Protein AF-A0A2T4TUQ7-F1 (afdb_monomer_lite)

Radius of gyration: 13.98 Å; chains: 1; bounding box: 29×24×47 Å

Foldseek 3Di:
DAQAKEKDQALVRQLVLLVLLVVLQAAEDPPDDSVVVSVLLVVLQVVCCVPPVGRMKMWTGDVRYIDIGNDPVVSVVVVGHYDHDVVVRSVVSVVVSVVVVVVVVVD

Secondary structure (DSSP, 8-state):
--EEEEEESSHHHHHHHHHHHHHTT-B-STT--HHHHHHHHHHHHHHHHHHHS---EEEEEETTEEEEES-HHHHHHTTPEE-SSHHHHHHHHHHHHHHHHHHHHT-

Structure (mmCIF, N/CA/C/O backbone):
data_AF-A0A2T4TUQ7-F1
#
_entry.id   AF-A0A2T4TUQ7-F1
#
loop_
_atom_site.group_PDB
_atom_site.id
_atom_site.type_symbol
_atom_site.label_atom_id
_atom_site.label_alt_id
_atom_site.label_comp_id
_atom_site.label_asym_id
_atom_site.label_entity_id
_atom_site.label_seq_id
_atom_site.pdbx_PDB_ins_code
_atom_site.Cartn_x
_atom_site.Cartn_y
_atom_site.Cartn_z
_atom_site.occupancy
_atom_site.B_iso_or_equiv
_atom_site.auth_seq_id
_atom_site.auth_comp_id
_atom_site.auth_asym_id
_atom_site.auth_atom_id
_atom_site.pdbx_PDB_model_num
ATOM 1 N N . MET A 1 1 ? -8.629 -3.383 12.263 1.00 77.75 1 MET A N 1
ATOM 2 C CA . MET A 1 1 ? -7.836 -2.712 11.206 1.00 77.75 1 MET A CA 1
ATOM 3 C C . MET A 1 1 ? -8.357 -3.031 9.793 1.00 77.75 1 MET A C 1
ATOM 5 O O . MET A 1 1 ? -9.088 -4.008 9.642 1.00 77.75 1 MET A O 1
ATOM 9 N N . ARG A 1 2 ? -8.099 -2.183 8.776 1.00 86.25 2 ARG A N 1
ATOM 10 C CA . ARG A 1 2 ? -8.699 -2.313 7.422 1.00 86.25 2 ARG A CA 1
ATOM 11 C C . ARG A 1 2 ? -7.936 -3.342 6.572 1.00 86.25 2 ARG A C 1
ATOM 13 O O . ARG A 1 2 ? -6.833 -3.754 6.910 1.00 86.25 2 ARG A O 1
ATOM 20 N N . LYS A 1 3 ? -8.555 -3.755 5.460 1.00 93.44 3 LYS A N 1
ATOM 21 C CA . LYS A 1 3 ? -7.961 -4.610 4.418 1.00 93.44 3 LYS A CA 1
ATOM 22 C C . LYS A 1 3 ? -8.047 -3.916 3.063 1.00 93.44 3 LYS A C 1
ATOM 24 O O . LYS A 1 3 ? -8.937 -4.209 2.263 1.00 93.44 3 LYS A O 1
ATOM 29 N N . ILE A 1 4 ? -7.184 -2.933 2.841 1.00 95.75 4 ILE A N 1
ATOM 30 C CA . ILE A 1 4 ? -7.222 -2.073 1.653 1.00 95.75 4 ILE A CA 1
ATOM 31 C C . ILE A 1 4 ? -5.830 -1.886 1.065 1.00 95.75 4 ILE A C 1
ATOM 33 O O . ILE A 1 4 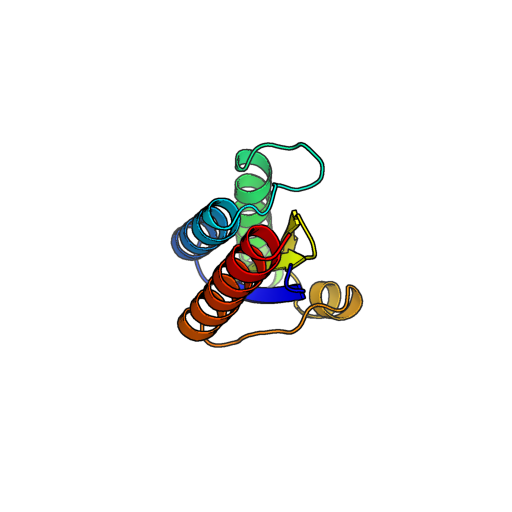? -4.839 -1.986 1.778 1.00 95.75 4 ILE A O 1
ATOM 37 N N . PHE A 1 5 ? -5.749 -1.605 -0.231 1.00 97.31 5 PHE A N 1
ATOM 38 C CA . PHE A 1 5 ? -4.485 -1.311 -0.906 1.00 97.31 5 PHE A CA 1
ATOM 39 C C . PHE A 1 5 ? -4.666 -0.285 -2.020 1.00 97.31 5 PHE A C 1
ATOM 41 O O . PHE A 1 5 ? -5.748 -0.188 -2.603 1.00 97.31 5 PHE A O 1
ATOM 48 N N . THR A 1 6 ? -3.595 0.437 -2.331 1.00 97.75 6 THR A N 1
ATOM 49 C CA . THR A 1 6 ? -3.514 1.408 -3.425 1.00 97.75 6 THR A CA 1
ATOM 50 C C . THR A 1 6 ? -2.356 1.060 -4.360 1.00 97.75 6 THR A C 1
ATOM 52 O O . THR A 1 6 ? -1.544 0.178 -4.072 1.00 97.75 6 THR A O 1
ATOM 55 N N . MET A 1 7 ? -2.328 1.697 -5.526 1.00 97.19 7 MET A N 1
ATOM 56 C CA . MET A 1 7 ? -1.213 1.631 -6.466 1.00 97.19 7 MET A CA 1
ATOM 57 C C . MET A 1 7 ? -0.328 2.855 -6.252 1.00 97.19 7 MET A C 1
ATOM 59 O O . MET A 1 7 ? -0.861 3.949 -6.102 1.00 97.19 7 MET A O 1
ATOM 63 N N . CYS A 1 8 ? 0.982 2.656 -6.283 1.00 96.50 8 CYS A N 1
ATOM 64 C CA . CYS A 1 8 ? 1.995 3.702 -6.263 1.00 96.50 8 CYS A CA 1
ATOM 65 C C . CYS A 1 8 ? 2.839 3.575 -7.532 1.00 96.50 8 CYS A C 1
ATOM 67 O O . CYS A 1 8 ? 3.086 2.461 -8.003 1.00 96.50 8 CYS A O 1
ATOM 69 N N . THR A 1 9 ? 3.263 4.697 -8.095 1.00 94.62 9 THR A N 1
ATOM 70 C CA . THR A 1 9 ? 3.957 4.779 -9.391 1.00 94.62 9 THR A CA 1
ATOM 71 C C . THR A 1 9 ? 5.441 5.122 -9.272 1.00 94.62 9 THR A C 1
ATOM 73 O O . THR A 1 9 ? 6.192 4.988 -10.240 1.00 94.62 9 THR A O 1
ATOM 76 N N . SER A 1 10 ? 5.886 5.494 -8.073 1.00 94.88 10 SER A N 1
ATOM 77 C CA . SER A 1 10 ? 7.287 5.729 -7.740 1.00 94.88 10 SER A CA 1
ATOM 78 C C . SER A 1 10 ? 7.626 5.167 -6.359 1.00 94.88 10 SER A C 1
ATOM 80 O O . SER A 1 10 ? 6.735 4.753 -5.610 1.00 94.88 10 SER A O 1
ATOM 82 N N . ILE A 1 11 ? 8.921 5.127 -6.035 1.00 95.88 11 ILE A N 1
ATOM 83 C CA . ILE A 1 11 ? 9.361 4.713 -4.701 1.00 95.88 11 ILE A CA 1
ATOM 84 C C . ILE A 1 11 ? 8.989 5.765 -3.659 1.00 95.88 11 ILE A C 1
ATOM 86 O O . ILE A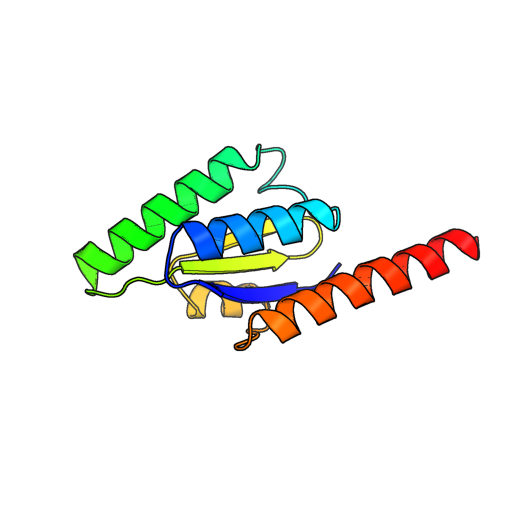 1 11 ? 8.571 5.397 -2.575 1.00 95.88 11 ILE A O 1
ATOM 90 N N . GLU A 1 12 ? 9.039 7.050 -4.000 1.00 96.19 12 GLU A N 1
ATOM 91 C CA . GLU A 1 12 ? 8.681 8.158 -3.110 1.00 96.19 12 GLU A CA 1
ATOM 92 C C . GLU A 1 12 ? 7.204 8.089 -2.708 1.00 96.19 12 GLU A C 1
ATOM 94 O O . GLU A 1 12 ? 6.879 8.195 -1.530 1.00 96.19 12 GLU A O 1
ATOM 99 N N . GLU A 1 13 ? 6.308 7.833 -3.669 1.00 95.31 13 GLU A N 1
ATOM 100 C CA . GLU A 1 13 ? 4.878 7.665 -3.389 1.00 95.31 13 GLU A CA 1
ATOM 101 C C . GLU A 1 13 ? 4.619 6.417 -2.530 1.00 95.31 13 GLU A C 1
ATOM 103 O O . GLU A 1 13 ? 3.796 6.435 -1.612 1.00 95.31 13 GLU A O 1
ATOM 108 N N . ALA A 1 14 ? 5.325 5.320 -2.818 1.00 95.56 14 ALA A N 1
ATOM 109 C CA . ALA A 1 14 ? 5.202 4.083 -2.058 1.00 95.56 14 ALA A CA 1
ATOM 110 C C . ALA A 1 14 ? 5.738 4.233 -0.622 1.00 95.56 14 ALA A C 1
ATOM 112 O O . ALA A 1 14 ? 5.109 3.730 0.310 1.00 95.56 14 ALA A O 1
ATOM 113 N N . ASP A 1 15 ? 6.842 4.963 -0.448 1.00 95.56 15 ASP A N 1
ATOM 114 C CA . ASP A 1 15 ? 7.486 5.256 0.835 1.00 95.56 15 ASP A CA 1
ATOM 115 C C . ASP A 1 15 ? 6.595 6.176 1.689 1.00 95.56 15 ASP A C 1
ATOM 117 O O . ASP A 1 15 ? 6.348 5.912 2.865 1.00 95.56 15 ASP A O 1
ATOM 121 N N . GLU A 1 16 ? 5.995 7.203 1.081 1.00 95.81 16 GLU A N 1
ATOM 122 C CA . GLU A 1 16 ? 5.031 8.080 1.754 1.00 95.81 16 GLU A CA 1
ATOM 123 C C . GLU A 1 16 ? 3.801 7.301 2.251 1.00 95.81 16 GLU A C 1
ATOM 125 O O . GLU A 1 16 ? 3.385 7.436 3.407 1.00 95.81 16 GLU A O 1
ATOM 130 N N . ILE A 1 17 ? 3.213 6.459 1.394 1.00 95.19 17 ILE A N 1
ATOM 131 C CA . ILE A 1 17 ? 2.061 5.624 1.761 1.00 95.19 17 ILE A CA 1
ATOM 132 C C . ILE A 1 17 ? 2.446 4.591 2.822 1.00 95.19 17 ILE A C 1
ATOM 134 O O . ILE A 1 17 ? 1.670 4.358 3.751 1.00 95.19 17 ILE A O 1
ATOM 138 N N . GLY A 1 18 ? 3.630 3.991 2.710 1.00 93.88 18 GLY A N 1
ATOM 139 C CA . GLY A 1 18 ? 4.151 3.036 3.677 1.00 93.88 18 GLY A CA 1
ATOM 140 C C . GLY A 1 18 ? 4.298 3.653 5.064 1.00 93.88 18 GLY A C 1
ATOM 141 O O . GLY A 1 18 ? 3.705 3.161 6.024 1.00 93.88 18 GLY A O 1
ATOM 142 N N . HIS A 1 19 ? 5.007 4.777 5.174 1.00 93.38 19 HIS A N 1
ATOM 143 C CA . HIS A 1 19 ? 5.144 5.503 6.436 1.00 93.38 19 HIS A CA 1
ATOM 144 C C . HIS A 1 19 ? 3.799 5.959 7.006 1.00 93.38 19 HIS A C 1
ATOM 146 O O . HIS A 1 19 ? 3.579 5.871 8.216 1.00 93.38 19 HIS A O 1
ATOM 152 N N . PHE A 1 20 ? 2.869 6.391 6.150 1.00 93.50 20 PHE A N 1
ATOM 153 C CA . PHE A 1 20 ? 1.519 6.728 6.586 1.00 93.50 20 PHE A CA 1
ATOM 154 C C . PHE A 1 20 ? 0.799 5.521 7.202 1.00 93.50 20 PHE A C 1
ATOM 156 O O . PHE A 1 20 ? 0.246 5.649 8.290 1.00 93.50 20 PHE A O 1
ATOM 163 N N . ILE A 1 21 ? 0.839 4.345 6.568 1.00 91.94 21 ILE A N 1
ATOM 164 C CA . ILE A 1 21 ? 0.267 3.108 7.127 1.00 91.94 21 ILE A CA 1
ATOM 165 C C . ILE A 1 21 ? 0.890 2.797 8.497 1.00 91.94 21 ILE A C 1
ATOM 167 O O . ILE A 1 21 ? 0.153 2.589 9.461 1.00 91.94 21 ILE A O 1
ATOM 171 N N . MET A 1 22 ? 2.220 2.856 8.612 1.00 88.50 22 MET A N 1
ATOM 172 C CA . MET A 1 22 ? 2.930 2.616 9.877 1.00 88.50 22 MET A CA 1
ATOM 173 C C . MET A 1 22 ? 2.495 3.592 10.980 1.00 88.50 22 MET A C 1
ATOM 175 O O . MET A 1 22 ? 2.243 3.185 12.113 1.00 88.50 22 MET A O 1
ATOM 179 N N . SER A 1 23 ? 2.317 4.878 10.648 1.00 88.38 23 SER A N 1
ATOM 180 C CA . SER A 1 23 ? 1.856 5.906 11.599 1.00 88.38 23 SER A CA 1
ATOM 181 C C . SER A 1 23 ? 0.473 5.624 12.200 1.00 88.38 23 SER A C 1
ATOM 183 O O . SER A 1 23 ? 0.127 6.177 13.241 1.00 88.38 23 SER A O 1
ATOM 185 N N . LYS A 1 24 ? -0.318 4.748 11.565 1.00 87.38 24 LYS A N 1
ATOM 186 C CA . LYS A 1 24 ? -1.650 4.330 12.025 1.00 87.38 24 LYS A CA 1
ATOM 187 C C . LYS A 1 24 ? -1.617 3.081 12.909 1.00 87.38 24 LYS A C 1
ATOM 189 O O . LYS A 1 24 ? -2.679 2.563 13.247 1.00 87.38 24 LYS A O 1
ATOM 194 N N . GLY A 1 25 ? -0.426 2.612 13.286 1.00 81.88 25 GLY A N 1
ATOM 195 C CA . GLY A 1 25 ? -0.232 1.463 14.172 1.00 81.88 25 GLY A CA 1
ATOM 196 C C . GLY A 1 25 ? -0.250 0.111 13.461 1.00 81.88 25 GLY A C 1
ATOM 197 O O . GLY A 1 25 ? -0.375 -0.909 14.127 1.00 81.88 25 GLY A O 1
ATOM 198 N N . TYR A 1 26 ? -0.144 0.097 12.130 1.00 81.25 26 TYR A N 1
ATOM 199 C CA . TYR A 1 26 ? 0.119 -1.133 11.387 1.00 81.25 26 TYR A CA 1
ATOM 200 C C . TYR A 1 26 ? 1.613 -1.446 11.492 1.00 81.25 26 TYR A C 1
ATOM 202 O O . TYR A 1 26 ? 2.454 -0.559 11.353 1.00 81.25 26 TYR A O 1
ATOM 210 N N . GLU A 1 27 ? 1.938 -2.704 11.732 1.00 76.88 27 GLU A N 1
ATOM 211 C CA . GLU A 1 27 ? 3.298 -3.215 11.785 1.00 76.88 27 GLU A CA 1
ATOM 212 C C . GLU A 1 27 ? 3.808 -3.544 10.376 1.00 76.88 27 GLU A C 1
ATOM 214 O O . GLU A 1 27 ? 3.041 -3.651 9.414 1.00 76.88 27 GLU A O 1
ATOM 219 N N . GLY A 1 28 ? 5.121 -3.713 10.236 1.00 64.50 28 GLY A N 1
ATOM 220 C CA . GLY A 1 28 ? 5.690 -4.293 9.022 1.00 64.50 28 GLY A CA 1
ATOM 221 C C . GLY A 1 28 ? 5.251 -5.749 8.833 1.00 64.50 28 GLY A C 1
ATOM 222 O O . GLY A 1 28 ? 4.505 -6.317 9.633 1.00 64.50 28 GLY A O 1
ATOM 223 N N . VAL A 1 29 ? 5.718 -6.380 7.758 1.00 58.44 29 VAL A N 1
ATOM 224 C CA . VAL A 1 29 ? 5.554 -7.829 7.575 1.00 58.44 29 VAL A CA 1
ATOM 225 C C . VAL A 1 29 ? 6.130 -8.536 8.808 1.00 58.44 29 VAL A C 1
ATOM 227 O O . VAL A 1 29 ? 7.294 -8.333 9.105 1.00 58.44 29 VAL A O 1
ATOM 230 N N . GLN A 1 30 ? 5.309 -9.299 9.544 1.00 52.88 30 GLN A N 1
ATOM 231 C CA . GLN A 1 30 ? 5.684 -10.201 10.651 1.00 52.88 30 GLN A CA 1
ATOM 232 C C . GLN A 1 30 ? 7.011 -9.851 11.370 1.00 52.88 30 GLN A C 1
ATOM 234 O O . GLN A 1 30 ? 8.042 -10.452 11.084 1.00 52.88 30 GLN A O 1
ATOM 239 N N . ASN A 1 31 ? 6.976 -8.915 12.328 1.00 50.84 31 ASN A N 1
ATOM 240 C CA . ASN A 1 31 ? 8.122 -8.469 13.146 1.00 50.84 31 ASN A CA 1
ATOM 241 C C . ASN A 1 31 ? 9.294 -7.785 12.413 1.00 50.84 31 ASN A C 1
ATOM 243 O O . ASN A 1 31 ? 10.293 -7.472 13.061 1.00 50.84 31 ASN A O 1
ATOM 247 N N . ASP A 1 32 ? 9.190 -7.496 11.115 1.00 58.06 32 ASP A N 1
ATOM 248 C CA . ASP A 1 32 ? 10.277 -6.882 10.361 1.00 58.06 32 ASP A CA 1
ATOM 249 C C . ASP A 1 32 ? 10.132 -5.367 10.194 1.00 58.06 32 ASP A C 1
ATOM 251 O O . ASP A 1 32 ? 9.057 -4.802 9.971 1.00 58.06 32 ASP A O 1
ATOM 255 N N . SER A 1 33 ? 11.276 -4.692 10.316 1.00 73.25 33 SER A N 1
ATOM 256 C CA . SER A 1 33 ? 11.389 -3.241 10.191 1.00 73.25 33 SER A CA 1
ATOM 257 C C . SER A 1 33 ? 10.865 -2.754 8.837 1.00 73.25 33 SER A C 1
ATOM 259 O O . SER A 1 33 ? 11.032 -3.419 7.814 1.00 73.25 33 SER A O 1
ATOM 261 N N . TYR A 1 34 ? 10.320 -1.537 8.814 1.00 87.44 34 TYR A N 1
ATOM 262 C CA . TYR A 1 34 ? 9.884 -0.823 7.607 1.00 87.44 34 TYR A CA 1
ATOM 263 C C . TYR A 1 34 ? 10.862 -0.929 6.416 1.00 87.44 34 TYR A C 1
ATOM 265 O O . TYR A 1 34 ? 10.443 -0.966 5.259 1.00 87.44 34 TYR A O 1
ATOM 273 N N . ARG A 1 35 ? 12.165 -1.058 6.702 1.00 89.12 35 ARG A N 1
ATOM 274 C CA . ARG A 1 35 ? 13.229 -1.304 5.724 1.00 89.12 35 ARG A CA 1
ATOM 275 C C . ARG A 1 35 ? 12.908 -2.439 4.744 1.00 89.12 35 ARG A C 1
ATOM 277 O O . ARG A 1 35 ? 13.084 -2.237 3.550 1.00 89.12 35 ARG A O 1
ATOM 284 N N . TYR A 1 36 ? 12.387 -3.578 5.202 1.00 88.69 36 TYR A N 1
ATOM 285 C CA . TYR A 1 36 ? 12.064 -4.693 4.300 1.00 88.69 36 TYR A CA 1
ATOM 286 C C . TYR A 1 36 ? 10.883 -4.381 3.384 1.00 88.69 36 TYR A C 1
ATOM 288 O O . TYR A 1 36 ? 10.910 -4.727 2.206 1.00 88.69 36 TYR A O 1
ATOM 296 N N . CYS A 1 37 ? 9.879 -3.655 3.885 1.00 90.44 37 CYS A N 1
ATOM 297 C CA . CYS A 1 37 ? 8.778 -3.189 3.046 1.00 90.44 37 CYS A CA 1
ATOM 298 C C . CYS A 1 37 ? 9.298 -2.275 1.927 1.00 90.44 37 CYS A C 1
ATOM 300 O O . CYS A 1 37 ? 8.873 -2.398 0.780 1.00 90.44 37 CYS A O 1
ATOM 302 N N . ARG A 1 38 ? 10.243 -1.383 2.247 1.00 93.75 38 ARG A N 1
ATOM 303 C CA . ARG A 1 38 ? 10.881 -0.497 1.267 1.00 93.75 38 ARG A CA 1
ATOM 304 C C . ARG A 1 38 ? 11.729 -1.268 0.251 1.00 93.75 38 ARG A C 1
ATOM 306 O O . ARG A 1 38 ? 11.597 -1.025 -0.946 1.00 93.75 38 ARG A O 1
ATOM 313 N N . GLU A 1 39 ? 12.536 -2.229 0.701 1.00 94.00 39 GLU A N 1
ATOM 314 C CA . GLU A 1 39 ? 13.311 -3.115 -0.182 1.00 94.00 39 GLU A CA 1
ATOM 315 C C . GLU A 1 39 ? 12.391 -3.886 -1.152 1.00 94.00 39 GLU A C 1
ATOM 317 O O . GLU A 1 39 ? 12.675 -3.968 -2.350 1.00 94.00 39 GLU A O 1
ATOM 322 N N . GLU A 1 40 ? 11.238 -4.380 -0.682 1.00 94.00 40 GLU A N 1
ATOM 323 C CA . GLU A 1 40 ? 10.228 -5.008 -1.543 1.00 94.00 40 GLU A CA 1
ATOM 324 C C . GLU A 1 40 ? 9.625 -4.033 -2.565 1.00 94.00 40 GLU A C 1
ATOM 326 O O . GLU A 1 40 ? 9.433 -4.404 -3.727 1.00 94.00 40 GLU A O 1
ATOM 331 N N . MET A 1 41 ? 9.333 -2.785 -2.175 1.00 95.56 41 MET A N 1
ATOM 332 C CA . MET A 1 41 ? 8.831 -1.768 -3.109 1.00 95.56 41 MET A CA 1
ATOM 333 C C . MET A 1 41 ? 9.820 -1.521 -4.244 1.00 95.56 41 MET A C 1
ATOM 335 O O . MET A 1 41 ? 9.433 -1.558 -5.415 1.00 95.56 41 MET A O 1
ATOM 339 N N . GLU A 1 42 ? 11.093 -1.305 -3.904 1.00 95.50 42 GLU A N 1
ATOM 340 C CA . GLU A 1 42 ? 12.165 -1.083 -4.875 1.00 95.50 42 GLU A CA 1
ATOM 341 C C . GLU A 1 42 ? 12.320 -2.287 -5.806 1.00 95.50 42 GLU A C 1
ATOM 343 O O . GLU A 1 42 ? 12.352 -2.138 -7.035 1.00 95.50 42 GLU A O 1
ATOM 348 N N . PHE A 1 43 ? 12.341 -3.496 -5.237 1.00 95.19 43 PHE A N 1
ATOM 349 C CA . PHE A 1 43 ? 12.426 -4.733 -6.001 1.00 95.19 43 PHE A CA 1
ATOM 350 C C . PHE A 1 43 ? 11.259 -4.878 -6.986 1.00 95.19 43 PHE A C 1
ATOM 352 O O . PHE A 1 43 ? 11.477 -5.15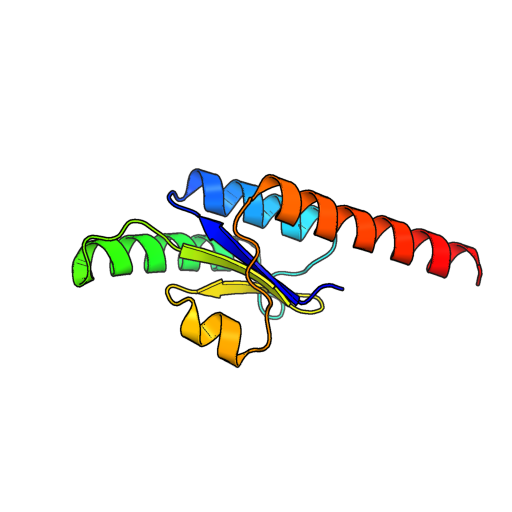1 -8.171 1.00 95.19 43 PHE A O 1
ATOM 359 N N . TYR A 1 44 ? 10.018 -4.667 -6.539 1.00 95.69 44 TYR A N 1
ATOM 360 C CA . TYR A 1 44 ? 8.836 -4.812 -7.388 1.00 95.69 44 TYR A CA 1
ATOM 361 C C . TYR A 1 44 ? 8.726 -3.725 -8.456 1.00 95.69 44 TYR A C 1
ATOM 363 O O . TYR A 1 44 ? 8.364 -4.049 -9.590 1.00 95.69 44 TYR A O 1
ATOM 371 N N . LEU A 1 45 ? 9.092 -2.477 -8.151 1.00 95.19 45 LEU A N 1
ATOM 372 C CA . LEU A 1 45 ? 9.175 -1.403 -9.145 1.00 95.19 45 LEU A CA 1
ATOM 373 C C . LEU A 1 45 ? 10.208 -1.739 -10.226 1.00 95.19 45 LEU A C 1
ATOM 375 O O . LEU A 1 45 ? 9.893 -1.702 -11.419 1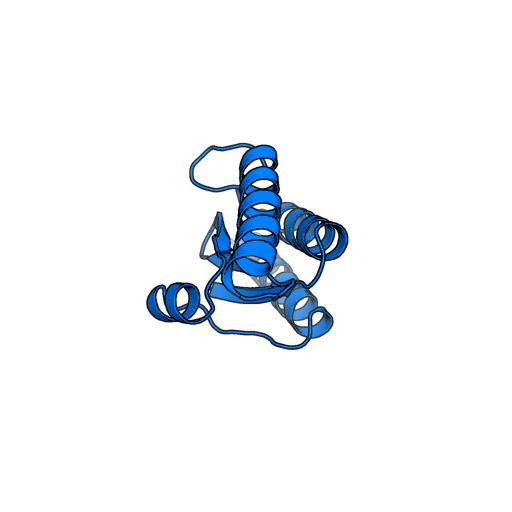.00 95.19 45 LEU A O 1
ATOM 379 N N . LYS A 1 46 ? 11.420 -2.151 -9.826 1.00 94.00 46 LYS A N 1
ATOM 380 C CA . LYS A 1 46 ? 12.488 -2.557 -10.753 1.00 94.00 46 LYS A CA 1
ATOM 381 C C . LYS A 1 46 ? 12.066 -3.749 -11.612 1.00 94.00 46 LYS A C 1
ATOM 383 O O . LYS A 1 46 ? 12.264 -3.734 -12.828 1.00 94.00 46 LYS A O 1
ATOM 388 N N . ARG A 1 47 ? 11.446 -4.763 -11.002 1.00 93.88 47 ARG A N 1
ATOM 389 C CA . ARG A 1 47 ? 10.930 -5.953 -11.693 1.00 93.88 47 ARG A CA 1
ATOM 390 C C . ARG A 1 47 ? 9.844 -5.592 -12.707 1.00 93.88 47 ARG A C 1
ATOM 392 O O . ARG A 1 47 ? 9.927 -6.024 -13.853 1.00 93.88 47 ARG A O 1
ATOM 399 N N . ASN A 1 48 ? 8.837 -4.810 -12.316 1.00 92.19 48 ASN A N 1
ATOM 400 C CA . ASN A 1 48 ? 7.738 -4.433 -13.209 1.00 92.19 48 ASN A CA 1
ATOM 401 C C . ASN A 1 48 ? 8.225 -3.581 -14.386 1.00 92.19 48 ASN A C 1
ATOM 403 O O . ASN A 1 48 ? 7.759 -3.775 -15.516 1.00 92.19 48 ASN A O 1
ATOM 407 N N . ARG A 1 49 ? 9.213 -2.710 -14.156 1.00 91.69 49 ARG A N 1
ATOM 408 C CA . ARG A 1 49 ? 9.854 -1.940 -15.223 1.00 91.69 49 ARG A CA 1
ATOM 409 C C . ARG A 1 49 ? 10.590 -2.854 -16.198 1.00 91.69 49 ARG A C 1
ATOM 411 O O . ARG A 1 49 ? 10.368 -2.753 -17.398 1.00 91.69 49 ARG A O 1
ATOM 418 N N . ALA A 1 50 ? 11.410 -3.772 -15.688 1.00 92.50 50 ALA A N 1
ATOM 419 C CA . ALA A 1 50 ? 12.228 -4.659 -16.512 1.00 92.50 50 ALA A CA 1
ATOM 420 C C . ALA A 1 50 ? 11.405 -5.670 -17.329 1.00 92.50 50 ALA A C 1
ATOM 422 O O . ALA A 1 50 ? 11.706 -5.903 -18.494 1.00 92.50 50 ALA A O 1
ATOM 423 N N . VAL A 1 51 ? 10.371 -6.274 -16.734 1.00 91.81 51 VAL A N 1
ATOM 424 C CA . VAL A 1 51 ? 9.614 -7.368 -17.371 1.00 91.81 51 VAL A CA 1
ATOM 425 C C . VAL A 1 51 ? 8.443 -6.848 -18.208 1.00 91.81 51 VAL A C 1
ATOM 427 O O . VAL A 1 51 ? 8.058 -7.469 -19.198 1.00 91.81 51 VAL A O 1
ATOM 430 N N . HIS A 1 52 ? 7.839 -5.725 -17.811 1.00 88.56 52 HIS A N 1
ATOM 431 C CA . HIS A 1 52 ? 6.565 -5.278 -18.378 1.00 88.56 52 HIS A CA 1
ATOM 432 C C . HIS A 1 52 ? 6.540 -3.806 -18.802 1.00 88.56 52 HIS A C 1
ATOM 434 O O . HIS A 1 52 ? 5.475 -3.333 -19.198 1.00 88.56 52 HIS A O 1
ATOM 440 N N . ASN A 1 53 ? 7.664 -3.085 -18.708 1.00 89.81 53 ASN A N 1
ATOM 441 C CA . ASN A 1 53 ? 7.747 -1.642 -18.949 1.00 89.81 53 ASN A CA 1
ATOM 442 C C . ASN A 1 53 ? 6.685 -0.847 -18.161 1.00 89.81 53 ASN A C 1
ATOM 444 O O . ASN A 1 53 ? 6.024 0.051 -18.681 1.00 89.81 53 ASN A O 1
ATOM 448 N N . ARG A 1 54 ? 6.464 -1.239 -16.899 1.00 88.69 54 ARG A N 1
ATOM 449 C CA . ARG A 1 54 ? 5.471 -0.645 -15.996 1.00 88.69 54 ARG A CA 1
ATOM 450 C C . ARG A 1 54 ? 6.146 -0.169 -14.721 1.00 88.69 54 ARG A C 1
ATOM 452 O O . ARG A 1 54 ? 6.823 -0.948 -14.064 1.00 88.69 54 ARG A O 1
ATOM 459 N N . ASN A 1 55 ? 5.887 1.071 -14.329 1.00 90.88 55 ASN A N 1
ATOM 460 C CA . ASN A 1 55 ? 6.395 1.637 -13.082 1.00 90.88 55 ASN A CA 1
ATOM 461 C C . ASN A 1 55 ? 5.252 1.712 -12.076 1.00 90.88 55 ASN A C 1
ATOM 463 O O . ASN A 1 55 ? 4.649 2.762 -11.895 1.00 90.88 55 ASN A O 1
ATOM 467 N N . PHE A 1 56 ? 4.890 0.572 -11.490 1.00 94.81 56 PHE A N 1
ATOM 468 C CA . PHE A 1 56 ? 3.973 0.572 -10.358 1.00 94.81 56 PHE A CA 1
ATOM 469 C C . PHE A 1 56 ? 4.275 -0.541 -9.367 1.00 94.81 56 PHE A C 1
ATOM 471 O O . PHE A 1 56 ? 4.792 -1.602 -9.726 1.00 94.81 56 PHE A O 1
ATOM 478 N N . VAL A 1 57 ? 3.857 -0.311 -8.131 1.00 96.38 57 VAL A N 1
ATOM 479 C CA . VAL A 1 57 ? 3.793 -1.283 -7.045 1.00 96.38 57 VAL A CA 1
ATOM 480 C C . VAL A 1 57 ? 2.482 -1.084 -6.290 1.00 96.38 57 VAL A C 1
ATOM 482 O O . VAL A 1 57 ? 1.887 -0.010 -6.323 1.00 96.38 57 VAL A O 1
ATOM 485 N N . PHE A 1 58 ? 1.984 -2.130 -5.645 1.00 96.75 58 PHE A N 1
ATOM 486 C CA . PHE A 1 58 ? 0.822 -2.048 -4.773 1.00 96.75 58 PHE A CA 1
ATOM 487 C C . PHE A 1 58 ? 1.274 -2.064 -3.323 1.00 96.75 58 PHE A C 1
ATOM 489 O O . PHE A 1 58 ? 2.000 -2.968 -2.919 1.00 96.75 58 PHE A O 1
ATOM 496 N N . VAL A 1 59 ? 0.793 -1.093 -2.552 1.00 95.88 59 VAL A N 1
ATOM 497 C CA . VAL A 1 59 ? 1.045 -0.968 -1.115 1.00 95.88 59 VAL A CA 1
ATOM 498 C C . VAL A 1 59 ? -0.299 -0.989 -0.401 1.00 95.88 59 VAL A C 1
ATOM 500 O O . VAL A 1 59 ? -1.276 -0.393 -0.865 1.00 95.88 59 VAL A O 1
ATOM 503 N N . GLY A 1 60 ? -0.391 -1.713 0.706 1.00 94.44 60 GLY A N 1
ATOM 504 C CA . GLY A 1 60 ? -1.643 -1.861 1.423 1.00 94.44 60 GLY A CA 1
ATOM 505 C C . GLY A 1 60 ? -1.481 -2.220 2.882 1.00 94.44 60 GLY A C 1
ATOM 506 O O . GLY A 1 60 ? -0.388 -2.449 3.386 1.00 94.44 60 GLY A O 1
ATOM 507 N N . ALA A 1 61 ? -2.627 -2.278 3.535 1.00 92.12 61 ALA A N 1
ATOM 508 C CA . ALA A 1 61 ? -2.793 -2.625 4.926 1.00 92.12 61 ALA A CA 1
ATOM 509 C C . ALA A 1 61 ? -3.708 -3.850 5.018 1.00 92.12 61 ALA A C 1
ATOM 511 O O . ALA A 1 61 ? -4.763 -3.899 4.371 1.00 92.12 61 ALA A O 1
ATOM 512 N N . ASN A 1 62 ? -3.310 -4.846 5.803 1.00 89.94 62 ASN A N 1
ATOM 513 C CA . ASN A 1 62 ? -4.055 -6.075 6.030 1.00 89.94 62 ASN A CA 1
ATOM 514 C C . ASN A 1 62 ? -4.010 -6.465 7.504 1.00 89.94 62 ASN A C 1
ATOM 516 O O . ASN A 1 62 ? -2.998 -6.977 7.978 1.00 89.94 62 ASN A O 1
ATOM 520 N N . ARG A 1 63 ? -5.148 -6.305 8.193 1.00 83.00 63 ARG A N 1
ATOM 521 C CA . ARG A 1 63 ? -5.206 -6.465 9.654 1.00 83.00 63 ARG A CA 1
ATOM 522 C C . ARG A 1 63 ? -4.117 -5.586 10.257 1.00 83.00 63 ARG A C 1
ATOM 524 O O . ARG A 1 63 ? -4.161 -4.401 9.982 1.00 83.00 63 ARG A O 1
ATOM 531 N N . ASP A 1 64 ? -3.156 -6.148 10.963 1.00 81.31 64 ASP A N 1
ATOM 532 C CA . ASP A 1 64 ? -2.172 -5.375 11.707 1.00 81.31 64 ASP A CA 1
ATOM 533 C C . ASP A 1 64 ? -0.863 -5.203 10.936 1.00 81.31 64 ASP A C 1
ATOM 535 O O . ASP A 1 64 ? 0.099 -4.713 11.494 1.00 81.31 64 ASP A O 1
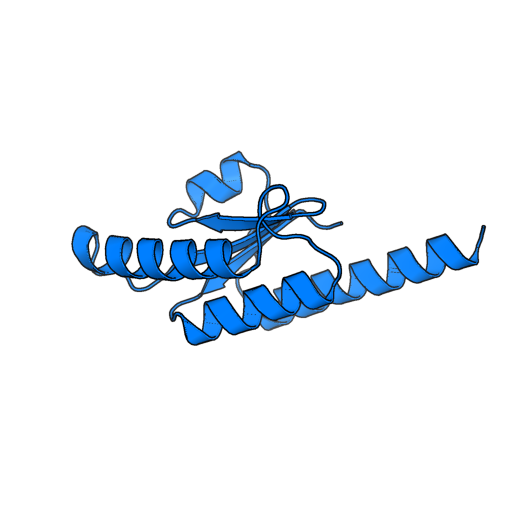ATOM 539 N N . MET A 1 65 ? -0.820 -5.580 9.651 1.00 86.25 65 MET A N 1
ATOM 540 C CA . MET A 1 65 ? 0.406 -5.555 8.853 1.00 86.25 65 MET A CA 1
ATOM 541 C C . MET A 1 65 ? 0.278 -4.701 7.596 1.00 86.25 65 MET A C 1
ATOM 543 O O . MET A 1 65 ? -0.754 -4.688 6.915 1.00 86.25 65 MET A O 1
ATOM 547 N N . MET A 1 66 ? 1.377 -4.057 7.239 1.00 90.81 66 MET A N 1
ATOM 548 C CA . MET A 1 66 ? 1.630 -3.518 5.917 1.00 90.81 66 MET A CA 1
ATOM 549 C C . MET A 1 66 ? 1.966 -4.648 4.936 1.00 90.81 66 MET A C 1
ATOM 551 O O . MET A 1 66 ? 2.550 -5.669 5.294 1.00 90.81 66 MET A O 1
ATOM 555 N N . ILE A 1 67 ? 1.573 -4.477 3.677 1.00 92.44 67 ILE A N 1
ATOM 556 C CA . ILE A 1 67 ? 1.826 -5.438 2.608 1.00 92.44 67 ILE A CA 1
ATOM 557 C C . ILE A 1 67 ? 2.211 -4.727 1.314 1.00 92.44 67 ILE A C 1
ATOM 559 O O . ILE A 1 67 ? 1.619 -3.707 0.951 1.00 92.44 67 ILE A O 1
ATOM 563 N N . VAL A 1 68 ? 3.165 -5.308 0.590 1.00 94.38 68 VAL A N 1
ATOM 564 C CA . VAL A 1 68 ? 3.635 -4.820 -0.705 1.00 94.38 68 VAL A CA 1
ATOM 565 C C . VAL A 1 68 ? 3.506 -5.936 -1.746 1.00 94.38 68 VAL A C 1
ATOM 567 O O . VAL A 1 68 ? 3.706 -7.112 -1.458 1.00 94.38 68 VAL A O 1
ATOM 570 N N . SER A 1 69 ? 3.119 -5.603 -2.977 1.00 95.00 69 SER A N 1
ATOM 571 C CA . SER A 1 69 ? 3.088 -6.573 -4.074 1.00 95.00 69 SER A CA 1
ATOM 572 C C . SER A 1 69 ? 3.220 -5.910 -5.438 1.00 95.00 69 SER A C 1
ATOM 574 O O . SER A 1 69 ? 2.726 -4.814 -5.677 1.00 95.00 69 SER A O 1
ATOM 576 N N . TYR A 1 70 ? 3.786 -6.628 -6.401 1.00 93.38 70 TYR A N 1
ATOM 577 C CA . TYR A 1 70 ? 3.836 -6.214 -7.803 1.00 93.38 70 TYR A CA 1
ATOM 578 C C . TYR A 1 70 ? 2.520 -6.447 -8.567 1.00 93.38 70 TYR A C 1
ATOM 580 O O . TYR A 1 70 ? 2.388 -5.988 -9.703 1.00 93.38 70 TYR A O 1
ATOM 588 N N . CYS A 1 71 ? 1.547 -7.176 -7.998 1.00 92.62 71 CYS A N 1
ATOM 589 C CA . CYS A 1 71 ? 0.385 -7.669 -8.743 1.00 92.62 71 CYS A CA 1
ATOM 590 C C . CYS A 1 71 ? -0.957 -7.465 -8.022 1.00 92.62 71 CYS A C 1
ATOM 592 O O . CYS A 1 71 ? -1.260 -8.103 -7.013 1.00 92.62 71 CYS A O 1
ATOM 594 N N . LYS A 1 72 ? -1.855 -6.689 -8.648 1.00 95.00 72 LYS A N 1
ATOM 595 C CA . LYS A 1 72 ? -3.231 -6.441 -8.172 1.00 95.00 72 LYS A CA 1
ATOM 596 C C . LYS A 1 72 ? -4.020 -7.726 -7.905 1.00 95.00 72 LYS A C 1
ATOM 598 O O . LYS A 1 72 ? -4.834 -7.775 -6.985 1.00 95.00 72 LYS A O 1
ATOM 603 N N . LYS A 1 73 ? -3.811 -8.769 -8.719 1.00 95.56 73 LYS A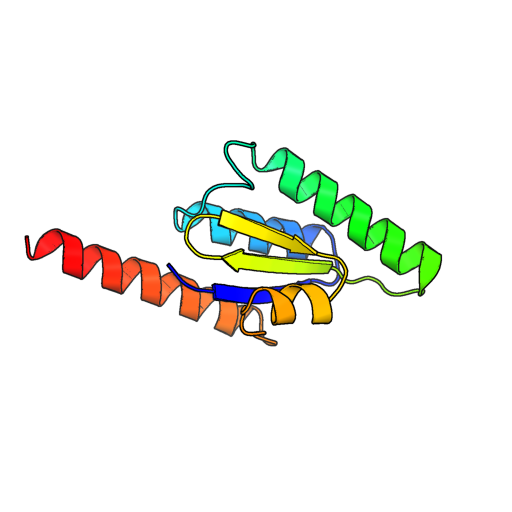 N 1
ATOM 604 C CA . LYS A 1 73 ? -4.522 -10.052 -8.586 1.00 95.56 73 LYS A CA 1
ATOM 605 C C . LYS A 1 73 ? -4.113 -10.793 -7.311 1.00 95.56 73 LYS A C 1
ATOM 607 O O . LYS A 1 73 ? -4.978 -11.403 -6.693 1.00 95.56 73 LYS A O 1
ATOM 612 N N . ILE A 1 74 ? -2.840 -10.715 -6.909 1.00 94.88 74 ILE A N 1
ATOM 613 C CA . ILE A 1 74 ? -2.349 -11.307 -5.654 1.00 94.88 74 ILE A CA 1
ATOM 614 C C . ILE A 1 74 ? -3.032 -10.617 -4.468 1.00 94.88 74 ILE A C 1
ATOM 616 O O . ILE A 1 74 ? -3.668 -11.284 -3.658 1.00 94.88 74 ILE A O 1
ATOM 620 N N . MET A 1 75 ? -3.038 -9.282 -4.459 1.00 95.50 75 MET A N 1
ATOM 621 C CA . MET A 1 75 ? -3.689 -8.478 -3.415 1.00 95.50 75 MET A CA 1
ATOM 622 C C . MET A 1 75 ? -5.186 -8.796 -3.272 1.00 95.50 75 MET A C 1
ATOM 624 O O . MET A 1 75 ? -5.695 -8.980 -2.167 1.00 95.50 75 MET A O 1
ATOM 628 N N . LYS A 1 76 ? -5.899 -8.937 -4.398 1.00 96.19 76 LYS A N 1
ATOM 629 C CA . LYS A 1 76 ? -7.318 -9.328 -4.394 1.00 96.19 76 LYS A CA 1
ATOM 630 C C . LYS A 1 76 ? -7.547 -10.749 -3.872 1.00 96.19 76 LYS A C 1
ATOM 632 O O . LYS A 1 76 ? -8.520 -10.964 -3.158 1.00 96.19 76 LYS A O 1
ATOM 637 N N . LYS A 1 77 ? -6.673 -11.712 -4.196 1.00 95.69 77 LYS A N 1
ATOM 638 C CA . LYS A 1 77 ? -6.765 -13.090 -3.669 1.00 95.69 77 LYS A CA 1
ATOM 639 C C . LYS A 1 77 ? -6.604 -13.145 -2.149 1.00 95.69 77 LYS A C 1
ATOM 641 O O . LYS A 1 77 ? -7.199 -14.005 -1.516 1.00 95.69 77 LYS A O 1
ATOM 646 N N . MET A 1 78 ? -5.859 -12.206 -1.568 1.00 91.56 78 MET A N 1
ATOM 647 C CA . MET A 1 78 ? -5.728 -12.047 -0.115 1.00 91.56 78 MET A CA 1
ATOM 648 C C . MET A 1 78 ? -6.944 -11.355 0.533 1.00 91.56 78 MET A C 1
ATOM 650 O O . MET A 1 78 ? -6.978 -11.155 1.747 1.00 91.56 78 MET A O 1
ATOM 654 N N . GLY A 1 79 ? -7.953 -10.984 -0.262 1.00 94.50 79 GLY A N 1
ATOM 655 C CA . GLY A 1 79 ? -9.187 -10.359 0.207 1.00 94.50 79 GLY A CA 1
ATOM 656 C C . GLY A 1 79 ? -9.076 -8.856 0.468 1.00 94.50 79 GLY A C 1
ATOM 657 O O . GLY A 1 79 ? -9.941 -8.304 1.147 1.00 94.50 79 GLY A O 1
ATOM 658 N N . LEU A 1 80 ? -8.034 -8.180 -0.036 1.00 95.69 80 LEU A N 1
ATOM 659 C CA . LEU A 1 80 ? -7.912 -6.730 0.108 1.00 95.69 80 LEU A CA 1
ATOM 660 C C . LEU A 1 80 ? -8.753 -5.997 -0.947 1.00 95.69 80 LEU A C 1
ATOM 662 O O . LEU A 1 80 ? -8.823 -6.394 -2.116 1.00 95.69 80 LEU A O 1
ATOM 666 N N . LYS A 1 81 ? -9.353 -4.873 -0.546 1.00 96.88 81 LYS A N 1
ATOM 667 C CA . LYS A 1 81 ? -10.096 -3.976 -1.439 1.00 96.88 81 LYS A CA 1
ATOM 668 C C . LYS A 1 81 ? -9.160 -2.927 -2.045 1.00 96.88 81 LYS A C 1
ATOM 670 O O . LYS A 1 81 ? -8.432 -2.244 -1.332 1.00 96.88 81 LYS A O 1
ATOM 675 N N . TYR A 1 82 ? -9.205 -2.784 -3.366 1.00 97.56 82 TYR A N 1
ATOM 676 C CA . TYR A 1 82 ? -8.435 -1.761 -4.072 1.00 97.56 82 TYR A CA 1
ATOM 677 C C . TYR A 1 82 ? -9.087 -0.388 -3.915 1.00 97.56 82 TYR A C 1
ATOM 679 O O . TYR A 1 82 ? -10.286 -0.253 -4.171 1.00 97.56 82 TYR A O 1
ATOM 687 N N . ILE A 1 83 ? -8.291 0.609 -3.546 1.00 97.62 83 ILE A N 1
ATOM 688 C CA . ILE A 1 83 ? -8.667 2.018 -3.496 1.00 97.62 83 ILE A CA 1
ATOM 689 C C . ILE A 1 83 ? -7.794 2.746 -4.511 1.00 97.62 83 ILE A C 1
ATOM 691 O O . ILE A 1 83 ? -6.575 2.732 -4.407 1.00 97.62 83 ILE A O 1
ATOM 695 N N . GLU A 1 84 ? -8.422 3.326 -5.527 1.00 94.94 84 GLU A N 1
ATOM 696 C CA . GLU A 1 84 ? -7.707 3.933 -6.653 1.00 94.94 84 GLU A CA 1
ATOM 697 C C . GLU A 1 84 ? -7.127 5.306 -6.321 1.00 94.94 84 GLU A C 1
ATOM 699 O O . GLU A 1 84 ? -6.045 5.643 -6.782 1.00 94.94 84 GLU A O 1
ATOM 704 N N . LYS A 1 85 ? -7.841 6.096 -5.512 1.00 92.69 85 LYS A N 1
ATOM 705 C CA . LYS A 1 85 ? -7.431 7.450 -5.136 1.00 92.69 85 LYS A CA 1
ATOM 706 C C . LYS A 1 85 ? -6.620 7.401 -3.833 1.00 92.69 85 LYS A C 1
ATOM 708 O O . LYS A 1 85 ? -7.222 7.097 -2.798 1.00 92.69 85 LYS A O 1
ATOM 713 N N . PRO A 1 86 ? -5.321 7.769 -3.825 1.00 88.88 86 PRO A N 1
ATOM 714 C CA . PRO A 1 86 ? -4.491 7.727 -2.616 1.00 88.88 86 PRO A CA 1
ATOM 715 C C . PRO A 1 86 ? -5.050 8.563 -1.459 1.00 88.88 86 PRO A C 1
ATOM 717 O O . PRO A 1 86 ? -4.986 8.152 -0.304 1.00 88.88 86 PRO A O 1
ATOM 720 N N . ARG A 1 87 ? -5.690 9.701 -1.756 1.00 90.25 87 ARG A N 1
ATOM 721 C CA . ARG A 1 87 ? -6.374 10.518 -0.742 1.00 90.25 87 ARG A CA 1
ATOM 722 C C . ARG A 1 87 ? -7.470 9.739 -0.005 1.00 90.25 87 ARG A C 1
ATOM 724 O O . ARG A 1 87 ? -7.475 9.708 1.218 1.00 90.25 87 ARG A O 1
ATOM 731 N N . VAL A 1 88 ? -8.347 9.059 -0.745 1.00 93.75 88 VAL A N 1
ATOM 732 C CA . VAL A 1 88 ? -9.429 8.245 -0.161 1.00 93.75 88 VAL A CA 1
ATOM 733 C C . VAL A 1 88 ? -8.847 7.071 0.623 1.00 93.75 88 VAL A C 1
ATOM 735 O O . VAL A 1 88 ? -9.364 6.697 1.669 1.00 93.75 88 VAL A O 1
ATOM 738 N N . PHE A 1 89 ? -7.742 6.489 0.150 1.00 94.69 89 PHE A N 1
ATOM 739 C CA . PHE A 1 89 ? -7.035 5.447 0.893 1.00 94.69 89 PHE A CA 1
ATOM 740 C C . PHE A 1 89 ? -6.599 5.946 2.281 1.00 94.69 89 PHE A C 1
ATOM 742 O O . PHE A 1 89 ? -6.849 5.259 3.273 1.00 94.69 89 PHE A O 1
ATOM 749 N N . LYS A 1 90 ? -6.017 7.152 2.353 1.00 93.00 90 LYS A N 1
ATOM 750 C CA . LYS A 1 90 ? -5.591 7.776 3.613 1.00 93.00 90 LYS A CA 1
ATOM 751 C C . LYS A 1 90 ? -6.768 8.074 4.550 1.00 93.00 90 LYS A C 1
ATOM 753 O O . LYS A 1 90 ? -6.732 7.644 5.701 1.00 93.00 90 LYS A O 1
ATOM 758 N N . GLU A 1 91 ? -7.831 8.695 4.037 1.00 93.12 91 GLU A N 1
ATOM 759 C CA . GLU A 1 91 ? -9.058 9.013 4.793 1.00 93.12 91 GLU A CA 1
ATOM 760 C C . GLU A 1 91 ? -9.672 7.752 5.436 1.00 93.12 91 GLU A C 1
ATOM 762 O O . GLU A 1 91 ? -9.999 7.726 6.623 1.00 93.12 91 GLU A O 1
ATOM 767 N N . LEU A 1 92 ? -9.744 6.643 4.689 1.00 91.62 92 LEU A N 1
ATOM 768 C CA . LEU A 1 92 ? -10.269 5.381 5.218 1.00 91.62 92 LEU A CA 1
ATOM 769 C C . LEU A 1 92 ? -9.396 4.831 6.364 1.00 91.62 92 LEU A C 1
ATOM 771 O O . LEU A 1 92 ? -9.919 4.288 7.342 1.00 91.62 92 LEU A O 1
ATOM 775 N N . LEU A 1 93 ? -8.068 4.930 6.274 1.00 89.56 93 LEU A N 1
ATOM 776 C CA . LEU A 1 93 ? -7.194 4.484 7.366 1.00 89.56 93 LEU A CA 1
ATOM 777 C C . LEU A 1 93 ? -7.329 5.368 8.614 1.00 89.56 93 LEU A C 1
ATOM 779 O O . LEU A 1 93 ? -7.341 4.827 9.719 1.00 89.56 93 LEU A O 1
ATOM 783 N N . GLU A 1 94 ? -7.512 6.678 8.450 1.00 87.31 94 GLU A N 1
ATOM 784 C CA . GLU A 1 94 ? -7.762 7.625 9.548 1.00 87.31 94 GLU A CA 1
ATOM 785 C C . GLU A 1 94 ? -9.070 7.354 10.291 1.00 87.31 94 GLU A C 1
ATOM 787 O O . GLU A 1 94 ? -9.078 7.262 11.518 1.00 87.31 94 GLU A O 1
ATOM 792 N N . GLU A 1 95 ? -10.170 7.143 9.566 1.00 79.44 95 GLU A N 1
ATOM 793 C CA . GLU A 1 95 ? -11.457 6.772 10.166 1.00 79.44 95 GLU A CA 1
ATOM 794 C C . GLU A 1 95 ? -11.338 5.517 11.045 1.00 79.44 95 GLU A C 1
ATOM 796 O O . GLU A 1 95 ? -11.991 5.407 12.082 1.00 79.44 95 GLU A O 1
ATOM 801 N N . ASN A 1 96 ? -10.494 4.555 10.650 1.00 70.25 96 ASN A N 1
ATOM 802 C CA . ASN A 1 96 ? -10.288 3.346 11.446 1.00 70.25 96 ASN A CA 1
ATOM 803 C C . ASN A 1 96 ? -9.595 3.652 12.781 1.00 70.25 96 ASN A C 1
ATOM 805 O O . ASN A 1 96 ? -9.994 3.126 13.816 1.00 70.25 96 ASN A O 1
ATOM 809 N N . GLU A 1 97 ? -8.586 4.522 12.762 1.00 64.31 97 GLU A N 1
ATOM 810 C CA . GLU A 1 97 ? -7.889 4.974 13.967 1.00 64.31 97 GLU A CA 1
ATOM 811 C C . GLU A 1 97 ? -8.860 5.669 14.940 1.00 64.31 97 GLU A C 1
ATOM 813 O O . GLU A 1 97 ? -8.868 5.375 16.138 1.00 64.31 97 GLU A O 1
ATOM 818 N N . TYR A 1 98 ? -9.729 6.546 14.427 1.00 63.41 98 TYR A N 1
ATOM 819 C CA . TYR A 1 98 ? -10.718 7.266 15.232 1.00 63.41 98 TYR A CA 1
ATOM 820 C C . TYR A 1 98 ? -11.745 6.329 15.888 1.00 63.41 98 TYR A C 1
ATOM 822 O O . TYR A 1 98 ? -11.970 6.404 17.099 1.00 63.41 98 TYR A O 1
ATOM 830 N N . VAL A 1 99 ? -12.318 5.395 15.119 1.00 65.12 99 VAL A N 1
ATOM 831 C CA . VAL A 1 99 ? -13.279 4.403 15.638 1.00 65.12 99 VAL A CA 1
ATOM 832 C C . VAL A 1 99 ? -12.636 3.507 16.702 1.00 65.12 99 VAL A C 1
ATOM 834 O O . VAL A 1 99 ? -13.253 3.231 17.731 1.00 65.12 99 VAL A O 1
ATOM 837 N N . GLN A 1 100 ? -11.383 3.084 16.507 1.00 65.12 100 GLN A N 1
ATOM 838 C CA . GLN A 1 100 ? -10.660 2.303 17.516 1.00 65.12 100 GLN A CA 1
ATOM 839 C C . GLN A 1 100 ? -10.436 3.094 18.811 1.00 65.12 100 GLN A C 1
ATOM 841 O O . GLN A 1 100 ? -10.669 2.556 19.893 1.00 65.12 100 GLN A O 1
ATOM 846 N N . LYS A 1 101 ? -10.055 4.376 18.728 1.00 66.38 101 LYS A N 1
ATOM 847 C CA . LYS A 1 101 ? -9.865 5.235 19.912 1.00 66.38 101 LYS A CA 1
ATOM 848 C C . LYS A 1 101 ? -11.149 5.425 20.722 1.00 66.38 101 LYS A C 1
ATOM 850 O O . LYS A 1 101 ? -11.084 5.388 21.948 1.00 66.38 101 LYS A O 1
ATOM 855 N N . ILE A 1 102 ? -12.303 5.600 20.070 1.00 72.88 102 ILE A N 1
ATOM 856 C CA . ILE A 1 102 ? -13.601 5.684 20.767 1.00 72.88 102 ILE A CA 1
ATOM 857 C C . ILE A 1 102 ? -13.895 4.379 21.508 1.00 72.88 102 ILE A C 1
ATOM 859 O O . ILE A 1 102 ? -14.183 4.402 22.702 1.00 72.88 102 ILE A O 1
ATOM 863 N N . ASN A 1 103 ? -13.761 3.241 20.824 1.00 64.31 103 ASN A N 1
ATOM 864 C CA . ASN A 1 103 ? -14.054 1.933 21.409 1.00 64.31 103 ASN A CA 1
ATOM 865 C C . ASN A 1 103 ? -13.131 1.576 22.589 1.00 64.31 103 ASN A C 1
ATOM 867 O O . ASN A 1 103 ? -13.543 0.824 23.468 1.00 64.31 103 ASN A O 1
ATOM 871 N N . MET A 1 104 ? -11.905 2.110 22.629 1.00 61.03 104 MET A N 1
ATOM 872 C CA . MET A 1 104 ? -10.984 1.941 23.762 1.00 61.03 104 MET A CA 1
ATOM 873 C C . MET A 1 104 ? -11.299 2.846 24.960 1.00 61.03 104 MET A C 1
ATOM 875 O O . MET A 1 104 ? -10.941 2.492 26.072 1.00 61.03 104 MET A O 1
ATOM 879 N N . ARG A 1 105 ? -11.948 4.001 24.756 1.00 64.62 105 ARG A N 1
ATOM 880 C CA . ARG A 1 105 ? -12.323 4.938 25.836 1.00 64.62 105 ARG A CA 1
ATOM 881 C C . ARG A 1 105 ? -13.650 4.598 26.518 1.00 64.62 105 ARG A C 1
ATOM 883 O O . ARG A 1 105 ? -13.931 5.137 27.579 1.00 64.62 105 ARG A O 1
ATOM 890 N N . GLY A 1 106 ? -14.480 3.773 25.881 1.00 57.34 106 GLY A N 1
ATOM 891 C CA . GLY A 1 106 ? -15.764 3.305 26.417 1.00 57.34 106 GLY A CA 1
ATOM 892 C C . GLY A 1 106 ? -15.689 1.991 27.206 1.00 57.34 106 GLY A C 1
ATOM 893 O O . GLY A 1 106 ? -16.736 1.416 27.495 1.00 57.34 106 GLY A O 1
ATOM 894 N N . LYS A 1 107 ? -14.481 1.498 27.497 1.00 48.00 107 LYS A N 1
ATOM 895 C CA . LYS A 1 107 ? -14.199 0.376 28.403 1.00 48.00 107 LYS A CA 1
ATOM 896 C C . LYS A 1 107 ? -13.458 0.896 29.624 1.00 48.00 107 LYS A C 1
ATOM 898 O O . LYS A 1 107 ? -13.639 0.274 30.690 1.00 48.00 107 LYS A O 1
#

pLDDT: mean 87.22, std 12.28, range [48.0, 97.75]

Sequence (107 aa):
MRKIFTMCTSIEEADEIGHFIMSKGYEGVQNDSYRYCREEMEFYLKRNRAVHNRNFVFVGANRDMMIVSYCKKIMKKMGLKYIEKPRVFKELLEENEYVQKINMRGK